Protein AF-M3FHE8-F1 (afdb_monomer)

Nearest PDB structures (foldseek):
  6nhs-assembly1_A  TM=4.311E-01  e=2.323E+00  Nostoc sp. PCC 7120 = FACHB-418
  7t3c-assembly1_C  TM=4.352E-01  e=3.215E+00  Homo sapiens
  4r70-assembly1_A  TM=3.440E-01  e=2.323E+00  Rhodopseudomonas palustris CGA009
  8j07-assembly1_r7  TM=2.981E-01  e=1.911E+00  Homo sapiens

Mean predicted aligned error: 4.88 Å

Solvent-accessible surface area (backbone atoms only — not comparable to full-atom values): 5454 Å² total; per-residue (Å²): 127,53,70,51,79,50,76,48,80,46,80,40,60,60,89,59,96,68,66,61,69,60,52,51,38,52,48,36,63,52,49,47,78,76,52,86,62,93,65,64,39,61,59,51,29,54,50,53,74,75,47,59,67,86,80,42,53,72,35,83,44,71,74,48,92,54,96,57,62,25,27,36,29,43,37,76,50,78,53,98,64,28,37,38,36,37,42,40,36,41,44,48,93

Organism: NCBI:txid1193007

Structure (mmCIF, N/CA/C/O backbone):
data_AF-M3FHE8-F1
#
_entry.id   AF-M3FHE8-F1
#
loop_
_atom_site.group_PDB
_atom_site.id
_atom_site.type_symbol
_atom_site.label_atom_id
_atom_site.label_alt_id
_atom_site.label_comp_id
_atom_site.label_asym_id
_atom_site.label_entity_id
_atom_site.label_seq_id
_atom_site.pdbx_PDB_ins_code
_atom_site.Cartn_x
_atom_site.Cartn_y
_atom_site.Cartn_z
_atom_site.occupancy
_atom_site.B_iso_or_equiv
_atom_site.auth_seq_id
_atom_site.auth_comp_id
_atom_site.auth_asym_id
_atom_site.auth_atom_id
_atom_site.pdbx_PDB_model_num
ATOM 1 N N . MET A 1 1 ? 5.788 -15.812 -20.340 1.00 62.81 1 MET A N 1
ATOM 2 C CA . MET A 1 1 ? 6.279 -14.966 -19.233 1.00 62.81 1 MET A CA 1
ATOM 3 C C . MET A 1 1 ? 5.639 -15.461 -17.944 1.00 62.81 1 MET A C 1
ATOM 5 O O . MET A 1 1 ? 4.416 -15.579 -17.911 1.00 62.81 1 MET A O 1
ATOM 9 N N . ARG A 1 2 ? 6.432 -15.872 -16.947 1.00 64.06 2 ARG A N 1
ATOM 10 C CA . ARG A 1 2 ? 5.901 -16.316 -15.643 1.00 64.06 2 ARG A CA 1
ATOM 11 C C . ARG A 1 2 ? 5.705 -15.074 -14.764 1.00 64.06 2 ARG A C 1
ATOM 13 O O . ARG A 1 2 ? 6.402 -14.087 -14.949 1.00 64.06 2 ARG A O 1
ATOM 20 N N . LYS A 1 3 ? 4.733 -15.087 -13.850 1.00 69.88 3 LYS A N 1
ATOM 21 C CA . LYS A 1 3 ? 4.491 -13.974 -12.915 1.00 69.88 3 LYS A CA 1
ATOM 22 C C . LYS A 1 3 ? 4.460 -14.498 -11.488 1.00 69.88 3 LYS A C 1
ATOM 24 O O . LYS A 1 3 ? 3.808 -15.512 -11.239 1.00 69.88 3 LYS A O 1
ATOM 29 N N . LEU A 1 4 ? 5.144 -13.808 -10.580 1.00 75.88 4 LEU A N 1
ATOM 30 C CA . LEU A 1 4 ? 5.035 -14.030 -9.142 1.00 75.88 4 LEU A CA 1
ATOM 31 C C . LEU A 1 4 ? 3.983 -13.075 -8.569 1.00 75.88 4 LEU A C 1
ATOM 33 O O . LEU A 1 4 ? 3.944 -11.896 -8.931 1.00 75.88 4 LEU A O 1
ATOM 37 N N . PHE A 1 5 ? 3.135 -13.601 -7.687 1.00 77.62 5 PHE A N 1
ATOM 38 C CA . PHE A 1 5 ? 2.105 -12.841 -6.990 1.00 77.62 5 PHE A CA 1
ATOM 39 C C . PHE A 1 5 ? 2.353 -12.916 -5.487 1.00 77.62 5 PHE A C 1
ATOM 41 O O . PHE A 1 5 ? 2.130 -13.963 -4.884 1.00 77.62 5 PHE A O 1
ATOM 48 N N . ASP A 1 6 ? 2.736 -11.790 -4.893 1.00 83.69 6 ASP A N 1
ATOM 49 C CA . ASP A 1 6 ? 2.882 -11.657 -3.443 1.00 83.69 6 ASP A CA 1
ATOM 50 C C . ASP A 1 6 ? 1.723 -10.824 -2.893 1.00 83.69 6 ASP A C 1
ATOM 52 O O . ASP A 1 6 ? 1.359 -9.787 -3.458 1.00 83.69 6 ASP A O 1
ATOM 56 N N . ARG A 1 7 ? 1.125 -11.266 -1.781 1.00 89.44 7 ARG A N 1
ATOM 57 C CA . ARG A 1 7 ? 0.034 -10.544 -1.115 1.00 89.44 7 ARG A CA 1
ATOM 58 C C . ARG A 1 7 ? 0.333 -10.363 0.370 1.00 89.44 7 ARG A C 1
ATOM 60 O O . ARG A 1 7 ? 0.540 -11.337 1.082 1.00 89.44 7 ARG A O 1
ATOM 67 N N . ILE A 1 8 ? 0.298 -9.114 0.832 1.00 90.94 8 ILE A N 1
ATOM 68 C CA . ILE A 1 8 ? 0.435 -8.746 2.248 1.00 90.94 8 ILE A CA 1
ATOM 69 C C . ILE A 1 8 ? -0.900 -8.187 2.740 1.00 90.94 8 ILE A C 1
ATOM 71 O O . ILE A 1 8 ? -1.498 -7.334 2.079 1.00 90.94 8 ILE A O 1
ATOM 75 N N . PHE A 1 9 ? -1.359 -8.652 3.900 1.00 93.38 9 PHE A N 1
ATOM 76 C CA . PHE A 1 9 ? -2.593 -8.190 4.532 1.00 93.38 9 PHE A CA 1
ATOM 77 C C . PHE A 1 9 ? -2.290 -7.311 5.745 1.00 93.38 9 PHE A C 1
ATOM 79 O O . PHE A 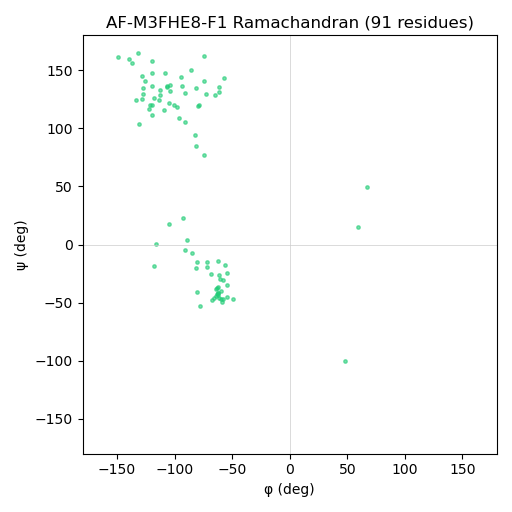1 9 ? -1.449 -7.653 6.572 1.00 93.38 9 PHE A O 1
ATOM 86 N N . PHE A 1 10 ? -3.024 -6.207 5.865 1.00 94.38 10 PHE A N 1
ATOM 87 C CA . PHE A 1 10 ? -3.033 -5.343 7.039 1.00 94.38 10 PHE A CA 1
ATOM 88 C C . PHE A 1 10 ? -4.461 -5.269 7.566 1.00 94.38 10 PHE A C 1
ATOM 90 O O . PHE A 1 10 ? -5.368 -4.840 6.848 1.00 94.38 10 PHE A O 1
ATOM 97 N N . GLU A 1 11 ? -4.666 -5.691 8.809 1.00 94.62 11 GLU A N 1
ATOM 98 C CA . GLU A 1 11 ? -5.975 -5.676 9.454 1.00 94.62 11 GLU A CA 1
ATOM 99 C C . GLU A 1 11 ? -5.986 -4.670 10.597 1.00 94.62 11 GLU A C 1
ATOM 101 O O . GLU A 1 11 ? -5.144 -4.717 11.491 1.00 94.62 11 GLU A O 1
ATOM 106 N N . PHE A 1 12 ? -6.980 -3.787 10.587 1.00 93.81 12 PHE A N 1
ATOM 107 C CA . PHE A 1 12 ? -7.173 -2.790 11.628 1.00 93.81 12 PHE A CA 1
ATOM 108 C C . PHE A 1 12 ? -8.587 -2.885 12.204 1.00 93.81 12 PHE A C 1
ATOM 110 O O . PHE A 1 12 ? -9.539 -3.068 11.440 1.00 93.81 12 PHE A O 1
ATOM 117 N N . PRO A 1 13 ? -8.773 -2.719 13.524 1.00 93.38 13 PRO A N 1
ATOM 118 C CA . PRO A 1 13 ? -10.101 -2.557 14.107 1.00 93.38 13 PRO A CA 1
ATOM 119 C C . PRO A 1 13 ? -10.785 -1.295 13.562 1.00 93.38 13 PRO A C 1
ATOM 121 O O . PRO A 1 13 ? -10.193 -0.213 13.557 1.00 93.38 13 PRO A O 1
ATOM 124 N N . SER A 1 14 ? -12.040 -1.406 13.118 1.00 88.81 14 SER A N 1
ATOM 125 C CA . SER A 1 14 ? -12.785 -0.278 12.531 1.00 88.81 14 SER A CA 1
ATOM 126 C C . SER A 1 14 ? -13.209 0.780 13.557 1.00 88.81 14 SER A C 1
ATOM 128 O O . SER A 1 14 ? -13.564 1.896 13.185 1.00 88.81 14 SER A O 1
ATOM 130 N N . ASN A 1 15 ? -13.159 0.446 14.848 1.00 89.69 15 ASN A N 1
ATOM 131 C CA . ASN A 1 15 ? -13.497 1.334 15.960 1.00 89.69 15 ASN A CA 1
ATOM 132 C C . ASN A 1 15 ? -12.332 2.235 16.414 1.00 89.69 15 ASN A C 1
ATOM 134 O O . ASN A 1 15 ? -12.541 3.123 17.239 1.00 89.69 15 ASN A O 1
ATOM 138 N N . ILE A 1 16 ? -11.118 2.036 15.890 1.00 88.75 16 ILE A N 1
ATOM 139 C CA . ILE A 1 16 ? -9.937 2.832 16.244 1.00 88.75 16 ILE A CA 1
ATOM 140 C C . ILE A 1 16 ? -9.716 3.914 15.190 1.00 88.75 16 ILE A C 1
ATOM 142 O O . ILE A 1 16 ? -9.428 3.598 14.042 1.00 88.75 16 ILE A O 1
ATOM 146 N N . LYS A 1 17 ? -9.777 5.195 15.566 1.00 83.75 17 LYS A N 1
ATOM 147 C CA . LYS A 1 17 ? -9.469 6.305 14.648 1.00 83.75 17 LYS A CA 1
ATOM 148 C C . LYS A 1 17 ? -7.958 6.534 14.556 1.00 83.75 17 LYS A C 1
ATOM 150 O O . LYS A 1 17 ? -7.397 7.282 15.349 1.00 83.75 17 LYS A O 1
ATOM 155 N N . ILE A 1 18 ? -7.318 5.920 13.566 1.00 88.81 18 ILE A N 1
ATOM 156 C CA . ILE A 1 18 ? -5.912 6.154 13.201 1.00 88.81 18 ILE A CA 1
ATOM 157 C C . ILE A 1 18 ? -5.780 6.363 11.692 1.00 88.81 18 ILE A C 1
ATOM 159 O O . ILE A 1 18 ? -6.685 6.044 10.919 1.00 88.81 18 ILE A O 1
ATOM 163 N N . ASN A 1 19 ? -4.632 6.880 11.258 1.00 92.56 19 ASN A N 1
ATOM 164 C CA . ASN A 1 19 ? -4.302 6.945 9.841 1.00 92.56 19 ASN A CA 1
ATOM 165 C C . ASN A 1 19 ? -3.750 5.589 9.372 1.00 92.56 19 ASN A C 1
ATOM 167 O O . ASN A 1 19 ? -2.539 5.379 9.335 1.00 92.56 19 ASN A O 1
ATOM 171 N N . TYR A 1 20 ? -4.651 4.670 9.010 1.00 93.69 20 TYR A N 1
ATOM 172 C CA . TYR A 1 20 ? -4.288 3.322 8.550 1.00 93.69 20 TYR A CA 1
ATOM 173 C C . TYR A 1 20 ? -3.307 3.342 7.377 1.00 93.69 20 TYR A C 1
ATOM 175 O O . TYR A 1 20 ? -2.430 2.491 7.286 1.00 93.69 20 TYR A O 1
ATOM 183 N N . TYR A 1 21 ? -3.431 4.330 6.489 1.00 94.19 21 TYR A N 1
ATOM 184 C CA . TYR A 1 21 ? -2.551 4.472 5.338 1.00 94.19 21 TYR A CA 1
ATOM 185 C C . TYR A 1 21 ? -1.100 4.738 5.755 1.00 94.19 21 TYR A C 1
ATOM 187 O O . TYR A 1 21 ? -0.180 4.083 5.263 1.00 94.19 21 TYR A O 1
ATOM 195 N N . THR A 1 22 ? -0.894 5.635 6.722 1.00 95.44 22 THR A N 1
ATOM 196 C CA . THR A 1 22 ? 0.428 5.872 7.318 1.00 95.44 22 THR A CA 1
ATOM 197 C C . THR A 1 22 ? 0.961 4.624 8.022 1.00 95.44 22 THR A C 1
ATOM 199 O O . THR A 1 22 ? 2.129 4.282 7.841 1.00 95.44 22 THR A O 1
ATOM 202 N N . GLU A 1 23 ? 0.118 3.902 8.764 1.00 95.44 23 GLU A N 1
ATOM 203 C CA . GLU A 1 23 ? 0.531 2.667 9.445 1.00 95.44 23 GLU A CA 1
ATOM 204 C C . GLU A 1 23 ? 0.956 1.561 8.474 1.00 95.44 23 GLU A C 1
ATOM 206 O O . GLU A 1 23 ? 1.942 0.865 8.719 1.00 95.44 23 GLU A O 1
ATOM 211 N N . ILE A 1 24 ? 0.282 1.431 7.330 1.00 95.56 24 ILE A N 1
ATOM 212 C CA . ILE A 1 24 ? 0.690 0.511 6.259 1.00 95.56 24 ILE A CA 1
ATOM 213 C C . ILE A 1 24 ? 2.075 0.888 5.728 1.00 95.56 24 ILE A C 1
ATOM 215 O O . ILE A 1 24 ? 2.937 0.020 5.601 1.00 95.56 24 ILE A O 1
ATOM 219 N N . ILE A 1 25 ? 2.324 2.174 5.458 1.00 95.94 25 ILE A N 1
ATOM 22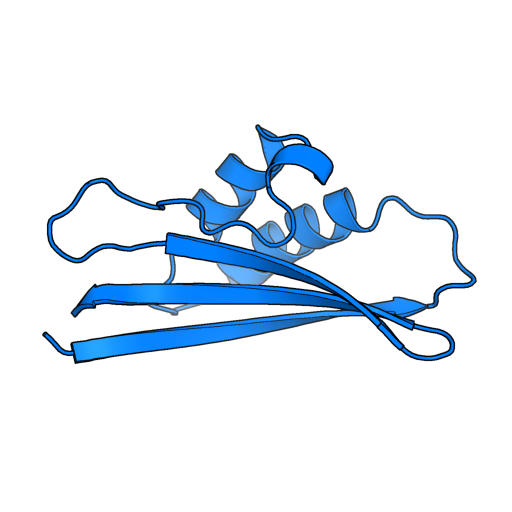0 C CA . ILE A 1 25 ? 3.634 2.651 4.986 1.00 95.94 25 ILE A CA 1
ATOM 221 C C . ILE A 1 25 ? 4.727 2.322 6.010 1.00 95.94 25 ILE A C 1
ATOM 223 O O . ILE A 1 25 ? 5.773 1.784 5.640 1.00 95.94 25 ILE A O 1
ATOM 227 N N . ASN A 1 26 ? 4.482 2.597 7.292 1.00 95.00 26 ASN A N 1
ATOM 228 C CA . ASN A 1 26 ? 5.429 2.306 8.369 1.00 95.00 26 ASN A CA 1
ATOM 229 C C . ASN A 1 26 ? 5.694 0.802 8.505 1.00 95.00 26 ASN A C 1
ATOM 231 O O . ASN A 1 26 ? 6.848 0.387 8.615 1.00 95.00 26 ASN A O 1
ATOM 235 N N . SER A 1 27 ? 4.643 -0.012 8.419 1.00 93.50 27 SER A N 1
ATOM 236 C CA . SER A 1 27 ? 4.734 -1.473 8.474 1.00 93.50 27 SER A CA 1
ATOM 237 C C . SER A 1 27 ? 5.560 -2.027 7.313 1.00 93.50 27 SER A C 1
ATOM 239 O O . SER A 1 27 ? 6.439 -2.857 7.526 1.00 93.50 27 SER A O 1
ATOM 241 N N . LEU A 1 28 ? 5.362 -1.521 6.091 1.00 93.06 28 LEU A N 1
ATOM 242 C CA . LEU A 1 28 ? 6.169 -1.897 4.924 1.00 93.06 28 LEU A CA 1
ATOM 243 C C . LEU A 1 28 ? 7.645 -1.510 5.097 1.00 93.06 28 LEU A C 1
ATOM 245 O O . LEU A 1 28 ? 8.529 -2.307 4.783 1.00 93.06 28 LEU A O 1
ATOM 249 N N . LEU A 1 29 ? 7.920 -0.313 5.631 1.00 91.94 29 LEU A N 1
ATOM 250 C CA . LEU A 1 29 ? 9.281 0.156 5.924 1.00 91.94 29 LEU A CA 1
ATOM 251 C C . LEU A 1 29 ? 9.962 -0.612 7.065 1.00 91.94 29 LEU A C 1
ATOM 253 O O . LEU A 1 29 ? 11.196 -0.650 7.121 1.00 91.94 29 LEU A O 1
ATOM 257 N N . PHE A 1 30 ? 9.183 -1.200 7.969 1.00 90.88 30 PHE A N 1
ATOM 258 C CA . PHE A 1 30 ? 9.678 -2.086 9.011 1.00 90.88 30 PHE A CA 1
ATOM 259 C C . PHE A 1 30 ? 9.971 -3.480 8.448 1.00 90.88 30 PHE A C 1
ATOM 261 O O . PHE A 1 30 ? 11.100 -3.950 8.559 1.00 90.88 30 PHE A O 1
ATOM 268 N N . ILE A 1 31 ? 8.996 -4.099 7.773 1.00 88.00 31 ILE A N 1
ATOM 269 C CA . ILE A 1 31 ? 9.096 -5.466 7.240 1.00 88.00 31 ILE A CA 1
ATOM 270 C C . ILE A 1 31 ? 10.213 -5.581 6.198 1.00 88.00 31 ILE A C 1
ATOM 272 O O . ILE A 1 31 ? 10.930 -6.575 6.211 1.00 88.00 31 ILE A O 1
ATOM 276 N N . GLN A 1 32 ? 10.445 -4.562 5.354 1.00 86.81 32 GLN A N 1
ATOM 277 C CA . GLN A 1 32 ? 11.556 -4.581 4.380 1.00 86.81 32 GLN A CA 1
ATOM 278 C C . GLN A 1 32 ? 12.932 -4.848 5.017 1.00 86.81 32 GLN A C 1
ATOM 280 O O . GLN A 1 32 ? 13.826 -5.306 4.322 1.00 86.81 32 GLN A O 1
ATOM 285 N N . LYS A 1 33 ? 13.124 -4.550 6.313 1.00 84.31 33 LYS A N 1
ATOM 286 C CA . LYS A 1 33 ? 14.405 -4.766 7.007 1.00 84.31 33 LYS A CA 1
ATOM 287 C C . LYS A 1 33 ? 14.692 -6.246 7.252 1.00 84.31 33 LYS A C 1
ATOM 289 O O . LYS A 1 33 ? 15.833 -6.602 7.508 1.00 84.31 33 LYS A O 1
ATOM 294 N N . PHE A 1 34 ? 13.653 -7.070 7.193 1.00 82.06 34 PHE A N 1
ATOM 295 C CA . PHE A 1 34 ? 13.691 -8.503 7.457 1.00 82.06 34 PHE A CA 1
ATOM 296 C C . PHE A 1 34 ? 13.341 -9.324 6.212 1.00 82.06 34 PHE A C 1
ATOM 298 O O . PHE A 1 34 ? 13.266 -10.545 6.292 1.00 82.06 34 PHE A O 1
ATOM 305 N N . ASN A 1 35 ? 13.059 -8.668 5.081 1.00 66.25 35 ASN A N 1
ATOM 30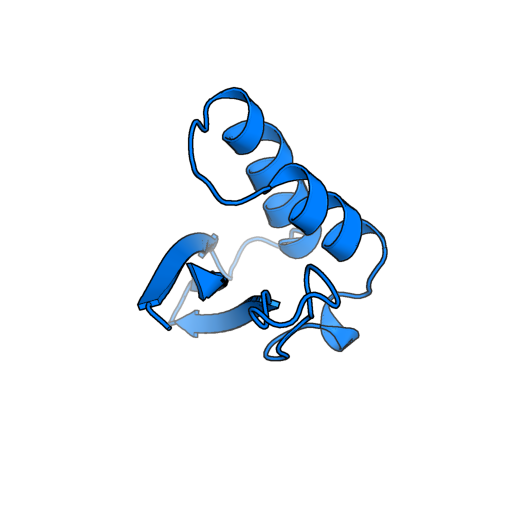6 C CA . ASN A 1 35 ? 12.503 -9.324 3.910 1.00 66.25 35 ASN A CA 1
ATOM 307 C C . ASN A 1 35 ? 13.586 -9.612 2.862 1.00 66.25 35 ASN A C 1
ATOM 309 O O . ASN A 1 35 ? 14.187 -8.681 2.331 1.00 66.25 35 ASN A O 1
ATOM 313 N N . GLU A 1 36 ? 13.765 -10.889 2.524 1.00 64.94 36 GLU A N 1
ATOM 314 C CA . GLU A 1 36 ? 14.550 -11.357 1.368 1.00 64.94 36 GLU A CA 1
ATOM 315 C C . GLU A 1 36 ? 13.696 -11.477 0.088 1.00 64.94 36 GLU A C 1
ATOM 317 O O . GLU A 1 36 ? 14.176 -11.948 -0.942 1.00 64.94 36 GLU A O 1
ATOM 322 N N . SER A 1 37 ? 12.414 -11.080 0.130 1.00 66.19 37 SER A N 1
ATOM 323 C CA . SER A 1 37 ? 11.517 -11.160 -1.030 1.00 66.19 37 SER A CA 1
ATOM 324 C C . SER A 1 37 ? 12.074 -10.400 -2.237 1.00 66.19 37 SER A C 1
ATOM 326 O O . SER A 1 37 ? 12.605 -9.294 -2.129 1.00 66.19 37 SER A O 1
ATOM 328 N N . SER A 1 38 ? 11.833 -10.978 -3.416 1.00 66.44 38 SER A N 1
ATOM 329 C CA . SER A 1 38 ? 12.040 -10.339 -4.720 1.00 66.44 38 SER A CA 1
ATOM 330 C C . SER A 1 38 ? 11.276 -9.013 -4.886 1.00 66.44 38 SER A C 1
ATOM 332 O O . SER A 1 38 ? 11.613 -8.201 -5.749 1.00 66.44 38 SER A O 1
ATOM 334 N N . VAL A 1 39 ? 10.268 -8.754 -4.044 1.00 75.81 39 VAL A N 1
ATOM 335 C CA . VAL A 1 39 ? 9.509 -7.505 -4.033 1.00 75.81 39 VAL A CA 1
ATOM 336 C C . VAL A 1 39 ? 10.270 -6.393 -3.317 1.00 75.81 39 VAL A C 1
ATOM 338 O O . VAL A 1 39 ? 10.481 -6.417 -2.104 1.00 75.81 39 VAL A O 1
ATOM 341 N N . ASN A 1 40 ? 10.555 -5.312 -4.047 1.00 85.00 40 ASN A N 1
ATOM 342 C CA . ASN A 1 40 ? 11.126 -4.094 -3.479 1.00 85.00 40 ASN A CA 1
ATOM 343 C C . ASN A 1 40 ? 10.077 -3.290 -2.679 1.00 85.00 40 ASN A C 1
ATOM 345 O O . ASN A 1 40 ? 9.564 -2.259 -3.128 1.00 85.00 40 ASN A O 1
ATOM 349 N N . LEU A 1 41 ? 9.772 -3.756 -1.462 1.00 88.62 41 LEU A N 1
ATOM 350 C CA . LEU A 1 41 ? 8.840 -3.096 -0.539 1.00 88.62 41 LEU A CA 1
ATOM 351 C C . LEU A 1 41 ? 9.265 -1.656 -0.210 1.00 88.62 41 LEU A C 1
ATOM 353 O O . LEU A 1 41 ? 8.403 -0.800 -0.018 1.00 88.62 41 LEU A O 1
ATOM 357 N N . SER A 1 42 ? 10.571 -1.360 -0.212 1.00 89.12 42 SER A N 1
ATOM 358 C CA . SER A 1 42 ? 11.098 0.002 -0.032 1.00 89.12 42 SER A CA 1
ATOM 359 C C . SER A 1 42 ? 10.554 0.963 -1.080 1.00 89.12 4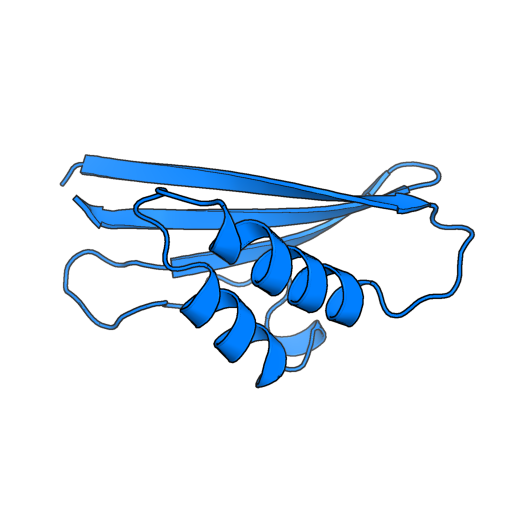2 SER A C 1
ATOM 361 O O . SER A 1 42 ? 10.105 2.072 -0.776 1.00 89.12 42 SER A O 1
ATOM 363 N N . LYS A 1 43 ? 10.591 0.527 -2.341 1.00 90.62 43 LYS A N 1
ATOM 364 C CA . LYS A 1 43 ? 10.117 1.300 -3.483 1.00 90.62 43 LYS A CA 1
ATOM 365 C C . LYS A 1 43 ? 8.610 1.507 -3.403 1.00 90.62 43 LYS A C 1
ATOM 367 O O . LYS A 1 43 ? 8.169 2.647 -3.528 1.00 90.62 43 LYS A O 1
ATOM 372 N N . ILE A 1 44 ? 7.847 0.454 -3.100 1.00 92.81 44 ILE A N 1
ATOM 373 C CA . ILE A 1 44 ? 6.392 0.551 -2.911 1.00 92.81 44 ILE A CA 1
ATOM 374 C C . ILE A 1 44 ? 6.064 1.538 -1.782 1.00 92.81 44 ILE A C 1
ATOM 376 O O . ILE A 1 44 ? 5.30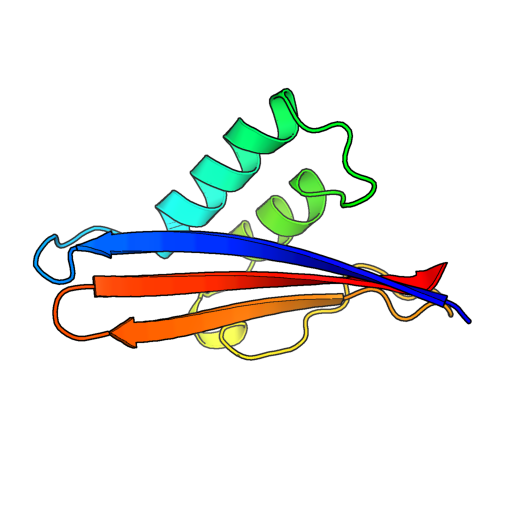6 2.478 -2.001 1.00 92.81 44 ILE A O 1
ATOM 380 N N . ALA A 1 45 ? 6.693 1.418 -0.610 1.00 93.75 45 ALA A N 1
ATOM 381 C CA . ALA A 1 45 ? 6.455 2.323 0.516 1.00 93.75 45 ALA A CA 1
ATOM 382 C C . ALA A 1 45 ? 6.769 3.793 0.175 1.00 93.75 45 ALA A C 1
ATOM 384 O O . ALA A 1 45 ? 6.015 4.695 0.542 1.00 93.75 45 ALA A O 1
ATOM 385 N N . LYS A 1 46 ? 7.850 4.052 -0.577 1.00 93.69 46 LYS A N 1
ATOM 386 C CA . LYS A 1 46 ? 8.180 5.400 -1.075 1.00 93.69 46 LYS A CA 1
ATOM 387 C C . LYS A 1 46 ? 7.127 5.937 -2.044 1.00 93.69 46 LYS A C 1
ATOM 389 O O . LYS A 1 46 ? 6.844 7.131 -2.002 1.00 93.69 46 LYS A O 1
ATOM 394 N N . MET A 1 47 ? 6.571 5.090 -2.909 1.00 94.56 47 MET A N 1
ATOM 395 C CA . MET A 1 47 ? 5.497 5.478 -3.829 1.00 94.56 47 MET A CA 1
ATOM 396 C C . MET A 1 47 ? 4.213 5.798 -3.065 1.00 94.56 47 MET A C 1
ATOM 398 O O . MET A 1 47 ? 3.666 6.878 -3.254 1.00 94.56 47 MET A O 1
ATOM 402 N N . LEU A 1 48 ? 3.809 4.938 -2.124 1.00 95.31 48 LEU A N 1
ATOM 403 C CA . LEU A 1 48 ? 2.670 5.193 -1.239 1.00 95.31 48 LEU A CA 1
ATOM 404 C C . LEU A 1 48 ? 2.827 6.531 -0.496 1.00 95.31 48 LEU A C 1
ATOM 406 O O . LEU A 1 48 ? 1.917 7.354 -0.495 1.00 95.31 48 LEU A O 1
ATOM 410 N N . LYS A 1 49 ? 4.010 6.817 0.059 1.00 95.50 49 LYS A N 1
ATOM 411 C CA . LYS A 1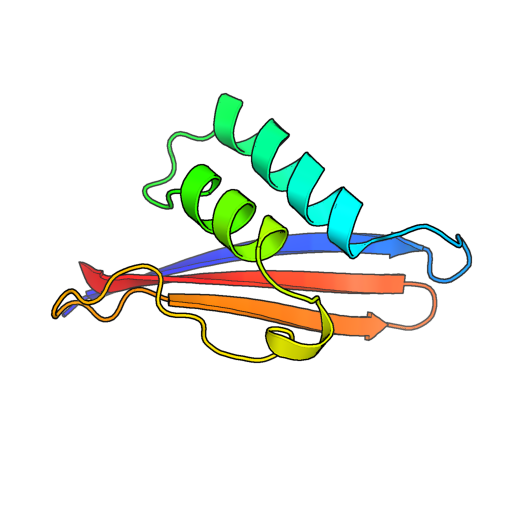 49 ? 4.282 8.085 0.759 1.00 95.50 49 LYS A CA 1
ATOM 412 C C . LYS A 1 49 ? 4.138 9.331 -0.132 1.00 95.50 49 LYS A C 1
ATOM 414 O O . LYS A 1 49 ? 3.886 10.414 0.385 1.00 95.50 49 LYS A O 1
ATOM 419 N N . LYS A 1 50 ? 4.322 9.198 -1.450 1.00 94.94 50 LYS A N 1
ATOM 420 C CA . LYS A 1 50 ? 4.202 10.293 -2.430 1.00 94.94 50 LYS A CA 1
ATOM 421 C C . LYS A 1 50 ? 2.796 10.435 -3.019 1.00 94.94 50 LYS A C 1
ATOM 423 O O . LYS A 1 50 ? 2.569 11.353 -3.802 1.00 94.94 50 LYS A O 1
ATOM 428 N N . SER A 1 51 ? 1.875 9.538 -2.685 1.00 93.44 51 SER A N 1
ATOM 429 C CA . SER A 1 51 ? 0.528 9.498 -3.252 1.00 93.44 51 SER A CA 1
ATOM 430 C C . SER A 1 51 ? -0.532 9.672 -2.170 1.00 93.44 51 SER A C 1
ATOM 432 O O . SER A 1 51 ? -0.365 9.197 -1.047 1.00 93.44 51 SER A O 1
ATOM 434 N N . ASN A 1 52 ? -1.661 10.297 -2.510 1.00 93.44 52 ASN A N 1
ATOM 435 C CA . ASN A 1 52 ? -2.821 10.274 -1.622 1.00 93.44 52 ASN A CA 1
ATOM 436 C C . ASN A 1 52 ? -3.480 8.894 -1.681 1.00 93.44 52 ASN A C 1
ATOM 438 O O . ASN A 1 52 ? -3.645 8.335 -2.765 1.00 93.44 52 ASN A O 1
ATOM 442 N N . GLU A 1 53 ? -3.942 8.381 -0.536 1.00 92.81 53 GLU A N 1
ATOM 443 C CA . GLU A 1 53 ? -4.633 7.083 -0.447 1.00 92.81 53 GLU A CA 1
ATOM 444 C C . GLU A 1 53 ? -5.760 6.962 -1.488 1.00 92.81 53 GLU A C 1
ATOM 446 O O . GLU A 1 53 ? -5.847 5.970 -2.210 1.00 92.81 53 GLU A O 1
ATOM 451 N N . ARG A 1 54 ? -6.593 8.004 -1.610 1.00 92.12 54 ARG A N 1
ATOM 452 C CA . ARG A 1 54 ? -7.741 8.042 -2.535 1.00 92.12 54 ARG A CA 1
ATOM 453 C C . ARG A 1 54 ? -7.340 7.885 -4.001 1.00 92.12 54 ARG A C 1
ATOM 455 O O . ARG A 1 54 ? -8.117 7.348 -4.787 1.00 92.12 54 ARG A O 1
ATOM 462 N N . ASP A 1 55 ? -6.142 8.333 -4.361 1.00 91.50 55 ASP A N 1
ATOM 463 C CA . ASP A 1 55 ? -5.686 8.353 -5.748 1.00 91.50 55 ASP A CA 1
ATOM 464 C C . ASP A 1 55 ? -5.164 6.996 -6.204 1.00 91.50 55 ASP A C 1
ATOM 466 O O . ASP A 1 55 ? -5.132 6.745 -7.408 1.00 91.50 55 ASP A O 1
ATOM 470 N N . ILE A 1 56 ? -4.793 6.119 -5.271 1.00 93.62 56 ILE A N 1
ATOM 471 C CA . ILE A 1 56 ? -4.149 4.838 -5.578 1.00 93.62 56 ILE A CA 1
ATOM 472 C C . ILE A 1 56 ? -4.957 3.620 -5.139 1.00 93.62 56 ILE A C 1
ATOM 474 O O . ILE A 1 56 ? -4.706 2.516 -5.623 1.00 93.62 56 ILE A O 1
ATOM 478 N N . ILE A 1 57 ? -5.914 3.793 -4.223 1.00 94.00 57 ILE A N 1
ATOM 479 C CA . ILE A 1 57 ? -6.668 2.666 -3.689 1.00 94.00 57 ILE A CA 1
ATOM 480 C C . ILE A 1 57 ? -7.441 1.963 -4.806 1.00 94.00 57 ILE A C 1
ATOM 482 O O . ILE A 1 57 ? -8.059 2.594 -5.662 1.00 94.00 57 ILE A O 1
ATOM 486 N N . ASN A 1 58 ? -7.386 0.634 -4.803 1.00 93.94 58 ASN A N 1
ATOM 487 C CA . ASN A 1 58 ? -7.973 -0.243 -5.810 1.00 93.94 58 ASN A CA 1
ATOM 488 C C . ASN A 1 58 ? -7.456 -0.018 -7.247 1.00 93.94 58 ASN A C 1
ATOM 490 O O . ASN A 1 58 ? -8.048 -0.574 -8.177 1.00 93.94 58 ASN A O 1
ATOM 494 N N . LYS A 1 59 ? -6.339 0.695 -7.450 1.00 94.44 59 LYS A N 1
ATOM 495 C CA . LYS A 1 59 ? -5.700 0.891 -8.764 1.00 94.44 59 LYS A CA 1
ATOM 496 C C . LYS A 1 59 ? -4.394 0.109 -8.890 1.00 94.44 59 LYS A C 1
ATOM 498 O O . LYS A 1 59 ? -3.671 -0.065 -7.913 1.00 94.44 59 LYS A O 1
ATOM 503 N N . ASN A 1 60 ? -4.090 -0.332 -10.109 1.00 92.69 60 ASN A N 1
ATOM 504 C CA . ASN A 1 60 ? -2.789 -0.909 -10.437 1.00 92.69 60 ASN A CA 1
ATOM 505 C C . ASN A 1 60 ? -1.787 0.228 -10.640 1.00 92.69 60 ASN A C 1
ATOM 507 O O . ASN A 1 60 ? -1.971 1.064 -11.523 1.00 92.69 60 ASN A O 1
ATOM 511 N N . ILE A 1 61 ? -0.744 0.254 -9.820 1.00 93.00 61 ILE A N 1
ATOM 512 C CA . ILE A 1 61 ? 0.309 1.259 -9.852 1.00 93.00 61 ILE A CA 1
ATOM 513 C C . ILE A 1 61 ? 1.592 0.599 -10.369 1.00 93.00 61 ILE A C 1
ATOM 515 O O . ILE A 1 61 ? 2.109 -0.302 -9.701 1.00 93.00 61 ILE A O 1
ATOM 519 N N . PRO A 1 62 ? 2.115 1.011 -11.537 1.00 90.69 62 PRO A N 1
ATOM 520 C CA . PRO A 1 62 ? 3.314 0.410 -12.109 1.00 90.69 62 PRO A CA 1
ATOM 521 C C . PRO A 1 62 ? 4.526 0.679 -11.214 1.00 90.69 62 PRO A C 1
ATOM 523 O O . PRO A 1 62 ? 4.791 1.820 -10.839 1.00 90.69 62 PRO A O 1
ATOM 526 N N . ILE A 1 63 ? 5.270 -0.372 -10.870 1.00 87.81 63 ILE A N 1
ATOM 527 C CA . ILE A 1 63 ? 6.511 -0.272 -10.092 1.00 87.81 63 ILE A CA 1
ATOM 528 C C . ILE A 1 63 ? 7.654 0.136 -11.018 1.00 87.81 63 ILE A C 1
ATOM 530 O O . ILE A 1 63 ? 8.501 0.951 -10.648 1.00 87.81 63 ILE A O 1
ATOM 534 N N . SER A 1 64 ? 7.702 -0.418 -12.223 1.00 80.94 64 SER A N 1
ATOM 535 C CA . SER A 1 64 ? 8.692 -0.102 -13.246 1.00 80.94 64 SER A CA 1
ATOM 536 C C . SER A 1 64 ? 8.022 -0.046 -14.619 1.00 80.94 64 SER A C 1
ATOM 538 O O . SER A 1 64 ? 6.937 -0.584 -14.818 1.00 80.94 64 SER A O 1
ATOM 540 N N . ASN A 1 65 ? 8.674 0.633 -15.563 1.00 70.62 65 ASN A N 1
ATOM 541 C CA . ASN A 1 65 ? 8.227 0.703 -16.957 1.00 70.62 65 ASN A CA 1
ATOM 542 C C . ASN A 1 65 ? 8.883 -0.397 -17.810 1.00 70.62 65 ASN A C 1
ATOM 544 O O . ASN A 1 65 ? 9.053 -0.214 -19.013 1.00 70.62 65 ASN A O 1
ATOM 548 N N . ASN A 1 66 ? 9.340 -1.489 -17.190 1.00 70.88 66 ASN A N 1
ATOM 549 C CA . ASN A 1 66 ? 9.959 -2.581 -17.928 1.00 70.88 66 ASN A CA 1
ATOM 550 C C . ASN A 1 66 ? 8.898 -3.404 -18.680 1.00 70.88 66 ASN A C 1
ATOM 552 O O . ASN A 1 66 ? 7.703 -3.359 -18.383 1.00 70.88 66 ASN A O 1
ATOM 556 N N . GLU A 1 67 ? 9.352 -4.174 -19.663 1.00 67.69 67 GLU A N 1
ATOM 557 C CA . GLU A 1 67 ? 8.508 -5.041 -20.498 1.00 67.69 67 GLU A CA 1
ATOM 558 C C . GLU A 1 67 ? 7.782 -6.150 -19.713 1.00 67.69 67 GLU A C 1
ATOM 560 O O . GLU A 1 67 ? 6.824 -6.746 -20.202 1.00 67.69 67 GLU A O 1
ATOM 565 N N . PHE A 1 68 ? 8.205 -6.395 -18.471 1.00 73.94 68 PHE A N 1
ATOM 566 C CA . PHE A 1 68 ? 7.668 -7.424 -17.586 1.00 73.94 68 PHE A CA 1
ATOM 567 C C . PHE A 1 68 ? 6.360 -7.005 -16.892 1.00 73.94 68 PHE A C 1
ATOM 569 O O . PHE A 1 68 ? 5.619 -7.859 -16.394 1.00 73.94 68 PHE A O 1
ATOM 576 N N . GLY A 1 69 ? 6.033 -5.706 -16.905 1.00 79.19 69 GLY A N 1
ATOM 577 C CA . GLY A 1 69 ? 4.755 -5.183 -16.420 1.00 79.19 69 GLY A CA 1
ATOM 578 C C . GLY A 1 69 ? 4.581 -5.329 -14.908 1.00 79.19 69 GLY A C 1
ATOM 579 O O . GLY A 1 69 ? 3.554 -5.839 -14.453 1.00 79.19 69 GLY A O 1
ATOM 580 N N . GLU A 1 70 ? 5.585 -4.906 -14.137 1.00 89.00 70 GLU A N 1
ATOM 581 C CA . GLU A 1 70 ? 5.553 -4.926 -12.673 1.00 89.00 70 GLU A CA 1
ATOM 582 C C . GLU A 1 70 ? 4.616 -3.854 -12.114 1.00 89.00 70 GLU A C 1
ATOM 584 O O . GLU A 1 70 ? 4.742 -2.667 -12.427 1.00 89.00 70 GLU A O 1
ATOM 589 N N . TYR A 1 71 ? 3.713 -4.238 -11.216 1.00 91.62 71 TYR A N 1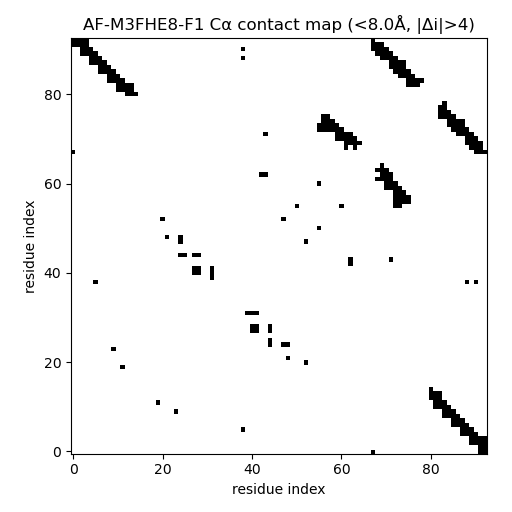
ATOM 590 C CA . TYR A 1 71 ? 2.817 -3.297 -10.550 1.00 91.62 71 TYR A CA 1
ATOM 591 C C . TYR A 1 71 ? 2.453 -3.758 -9.142 1.00 91.62 71 TYR A C 1
ATOM 593 O O . TYR A 1 71 ? 2.562 -4.936 -8.801 1.00 91.62 71 TYR A O 1
ATOM 601 N N . PHE A 1 72 ? 1.969 -2.826 -8.326 1.00 93.75 72 PHE A N 1
ATOM 602 C CA . PHE A 1 72 ? 1.270 -3.147 -7.088 1.00 93.75 72 PHE A CA 1
ATOM 603 C C . PHE A 1 72 ? -0.156 -2.607 -7.108 1.00 93.75 72 PHE A C 1
ATOM 605 O O . PHE A 1 72 ? -0.475 -1.665 -7.830 1.00 93.75 72 PHE A O 1
ATOM 612 N N . ARG A 1 73 ? -1.023 -3.192 -6.288 1.00 95.06 73 ARG A N 1
ATOM 613 C CA . ARG A 1 73 ? -2.376 -2.708 -6.028 1.00 95.06 73 ARG A CA 1
ATOM 614 C C . ARG A 1 73 ? -2.617 -2.734 -4.531 1.00 95.06 73 ARG A C 1
ATOM 616 O O . ARG A 1 73 ? -2.480 -3.782 -3.905 1.00 95.06 73 ARG A O 1
ATOM 623 N N . LEU A 1 74 ? -2.983 -1.587 -3.968 1.00 96.56 74 LEU A N 1
ATOM 624 C CA . LEU A 1 74 ? -3.440 -1.499 -2.586 1.00 96.56 74 LEU A CA 1
ATOM 625 C C . LEU A 1 74 ? -4.967 -1.529 -2.581 1.00 96.56 74 LEU A C 1
ATOM 627 O O . LEU A 1 74 ? -5.612 -0.576 -3.011 1.00 96.56 74 LEU A O 1
ATOM 631 N N . GLU A 1 75 ? -5.546 -2.631 -2.127 1.00 96.44 75 GLU A N 1
ATOM 632 C CA . GLU A 1 75 ? -6.993 -2.799 -2.004 1.00 96.44 75 GLU A CA 1
ATOM 633 C C . GLU A 1 75 ? -7.441 -2.439 -0.590 1.00 96.44 75 GLU A C 1
ATOM 635 O O . GLU A 1 75 ? -6.726 -2.722 0.370 1.00 96.44 75 GLU A O 1
ATOM 640 N N . LYS A 1 76 ? -8.628 -1.842 -0.453 1.00 95.25 76 LYS A N 1
ATOM 641 C CA . LYS A 1 76 ? -9.254 -1.550 0.846 1.00 95.25 76 LYS A CA 1
ATOM 642 C C . LYS A 1 76 ? -10.660 -2.114 0.866 1.00 95.25 76 LYS A C 1
ATOM 644 O O . LYS A 1 76 ? -11.457 -1.818 -0.023 1.00 95.25 76 LYS A O 1
ATOM 649 N N . ARG A 1 77 ? -10.976 -2.873 1.912 1.00 94.31 77 ARG A N 1
ATOM 650 C CA . ARG A 1 77 ? -12.328 -3.366 2.185 1.00 94.31 77 ARG A CA 1
ATOM 651 C C . ARG A 1 77 ? -12.673 -3.226 3.662 1.00 94.31 77 ARG A C 1
ATOM 653 O O . ARG A 1 77 ? -11.790 -3.199 4.517 1.00 94.31 77 ARG A O 1
ATOM 660 N N . MET A 1 78 ? -13.966 -3.165 3.947 1.00 92.25 78 MET A N 1
ATOM 661 C CA . MET A 1 78 ? -14.503 -3.260 5.300 1.00 92.25 78 MET A CA 1
ATOM 662 C C . MET A 1 78 ? -15.096 -4.657 5.483 1.00 92.25 78 MET A C 1
ATOM 664 O O . MET A 1 78 ? -15.823 -5.132 4.614 1.00 92.25 78 MET A O 1
ATOM 668 N N . ASP A 1 79 ? -14.763 -5.311 6.590 1.00 92.25 79 ASP A N 1
ATOM 669 C CA . ASP A 1 79 ? -15.305 -6.613 6.974 1.00 92.25 79 ASP A CA 1
ATOM 670 C C . ASP A 1 79 ? -15.773 -6.550 8.427 1.00 92.25 79 ASP A C 1
ATOM 672 O O . ASP A 1 79 ? -14.960 -6.537 9.353 1.00 92.25 79 ASP A O 1
ATOM 676 N N . LYS A 1 80 ? -17.095 -6.467 8.623 1.00 89.69 80 LYS A N 1
ATOM 677 C CA . LYS A 1 80 ? -17.749 -6.296 9.929 1.00 89.69 80 LYS A CA 1
ATOM 678 C C . LYS A 1 80 ? -17.102 -5.163 10.744 1.00 89.69 80 LYS A C 1
ATOM 680 O O . LYS A 1 80 ? -17.337 -3.989 10.475 1.00 89.69 80 LYS A O 1
ATOM 685 N N . ASN A 1 81 ? -16.243 -5.527 11.697 1.00 91.88 81 ASN A N 1
ATOM 686 C CA . ASN A 1 81 ? -15.571 -4.630 12.639 1.00 91.88 81 ASN A CA 1
ATOM 687 C C . ASN A 1 81 ? -14.091 -4.397 12.292 1.00 91.88 81 ASN A C 1
ATOM 689 O O . ASN A 1 81 ? -13.303 -3.991 13.147 1.00 91.88 81 ASN A O 1
ATOM 693 N N . LYS A 1 82 ? -13.687 -4.698 11.057 1.00 94.00 82 LYS A N 1
ATOM 694 C CA . LYS A 1 82 ? -12.312 -4.574 10.582 1.00 94.00 82 LYS A CA 1
ATOM 695 C C . LYS A 1 82 ? -12.244 -3.773 9.291 1.00 94.00 82 LYS A C 1
ATOM 697 O O . LYS A 1 82 ? -13.103 -3.878 8.417 1.00 94.00 82 LYS A O 1
ATOM 702 N N . ILE A 1 83 ? -11.175 -3.003 9.157 1.00 93.81 83 ILE A N 1
ATOM 703 C CA . ILE A 1 83 ? -10.731 -2.425 7.895 1.00 93.81 83 ILE A CA 1
ATOM 704 C C . ILE A 1 83 ? -9.519 -3.236 7.458 1.00 93.81 83 ILE A C 1
ATOM 706 O O . ILE A 1 83 ? -8.539 -3.349 8.192 1.00 93.81 83 ILE A O 1
ATOM 710 N N . ILE A 1 84 ? -9.608 -3.825 6.271 1.00 95.00 84 ILE A N 1
ATOM 711 C CA . ILE A 1 84 ? -8.575 -4.695 5.720 1.00 95.00 84 ILE A CA 1
ATOM 712 C C . ILE A 1 84 ? -7.978 -4.000 4.507 1.00 95.00 84 ILE A C 1
ATOM 714 O O . ILE A 1 84 ? -8.695 -3.676 3.555 1.00 95.00 84 ILE A O 1
ATOM 718 N N . TYR A 1 85 ? -6.661 -3.831 4.528 1.00 96.25 85 TYR A N 1
ATOM 719 C CA . TYR A 1 85 ? -5.887 -3.467 3.355 1.00 96.25 85 TYR A CA 1
ATOM 720 C C . TYR A 1 85 ? -5.134 -4.683 2.830 1.00 96.25 85 TYR A C 1
ATOM 722 O O . TYR A 1 85 ? -4.579 -5.464 3.599 1.00 96.25 85 TYR A O 1
ATOM 730 N N . SER A 1 86 ? -5.123 -4.860 1.514 1.00 95.19 86 SER A N 1
ATOM 731 C CA . SER A 1 86 ? -4.356 -5.915 0.848 1.00 95.19 86 SER A CA 1
ATOM 732 C C . SER A 1 86 ? -3.406 -5.282 -0.154 1.00 95.19 86 SER A C 1
ATOM 734 O O . SER A 1 86 ? -3.857 -4.656 -1.110 1.00 95.19 86 SER A O 1
ATOM 736 N N . LEU A 1 87 ? -2.103 -5.440 0.054 1.00 94.88 87 LEU A N 1
ATOM 737 C CA . LEU A 1 87 ? -1.097 -5.069 -0.932 1.00 94.88 87 LEU A CA 1
ATOM 738 C C . LEU A 1 87 ? -0.819 -6.287 -1.811 1.00 94.88 87 LEU A C 1
ATOM 740 O O . LEU A 1 87 ? -0.164 -7.228 -1.371 1.00 94.88 87 LEU A O 1
ATOM 744 N N . LEU A 1 88 ? -1.331 -6.266 -3.037 1.00 93.25 88 LEU A N 1
ATOM 745 C CA . LEU A 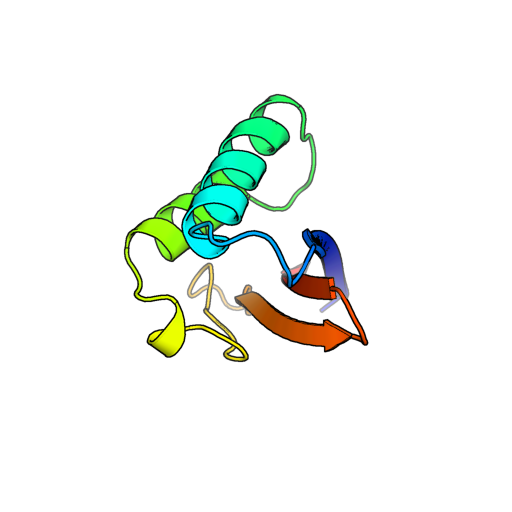1 88 ? -0.997 -7.231 -4.077 1.00 93.25 88 LEU A CA 1
ATOM 746 C C . LEU A 1 88 ? 0.181 -6.694 -4.885 1.00 93.25 88 LEU A C 1
ATOM 748 O O . LEU A 1 88 ? 0.121 -5.565 -5.366 1.00 93.25 88 LEU A O 1
ATOM 752 N N . THR A 1 89 ? 1.205 -7.511 -5.087 1.00 90.62 89 THR A N 1
ATOM 753 C CA . THR A 1 89 ? 2.329 -7.194 -5.968 1.00 90.62 89 THR A CA 1
ATOM 754 C C . THR A 1 89 ? 2.414 -8.222 -7.080 1.00 90.62 89 THR A C 1
ATOM 756 O O . THR A 1 89 ? 2.272 -9.419 -6.835 1.00 90.62 89 THR A O 1
ATOM 759 N N . VAL A 1 90 ? 2.645 -7.745 -8.299 1.00 88.19 90 VAL A N 1
ATOM 760 C CA . VAL A 1 90 ? 2.867 -8.568 -9.483 1.00 88.19 90 VAL A CA 1
ATOM 761 C C . VAL A 1 90 ? 4.248 -8.257 -10.027 1.00 88.19 90 VAL A C 1
ATOM 763 O O . VAL A 1 90 ? 4.524 -7.113 -10.387 1.00 88.19 90 VAL A O 1
ATOM 766 N N . ILE A 1 91 ? 5.094 -9.283 -10.091 1.00 82.81 91 ILE A N 1
ATOM 767 C CA . ILE A 1 91 ? 6.440 -9.207 -10.663 1.00 82.81 91 ILE A CA 1
ATOM 768 C C . ILE A 1 91 ? 6.503 -10.154 -11.855 1.00 82.81 91 ILE A C 1
ATOM 770 O O . ILE A 1 91 ? 6.137 -11.327 -11.734 1.00 82.81 91 ILE A O 1
ATOM 774 N N . GLY A 1 92 ? 6.913 -9.645 -13.016 1.00 71.88 92 GLY A N 1
ATOM 775 C CA . GLY A 1 92 ? 7.191 -10.493 -14.173 1.00 71.88 92 GLY A CA 1
ATOM 776 C C . GLY A 1 92 ? 8.585 -11.110 -14.059 1.00 71.88 92 GLY A C 1
ATOM 777 O O . GLY A 1 92 ? 9.529 -10.427 -13.673 1.00 71.88 92 GLY A O 1
ATOM 778 N N . LEU A 1 93 ? 8.670 -12.410 -14.349 1.00 64.44 93 LEU A N 1
A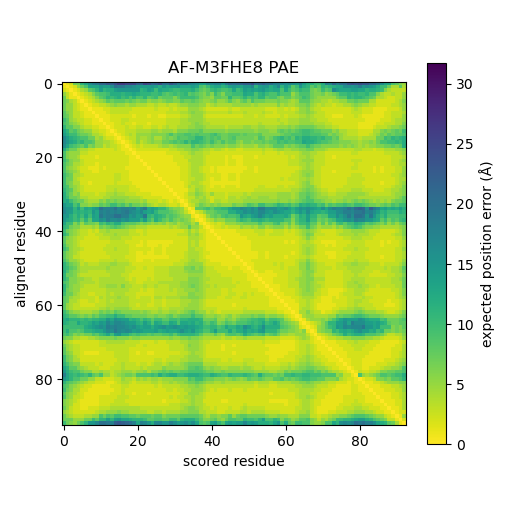TOM 779 C CA . LEU A 1 93 ? 9.887 -13.225 -14.368 1.00 64.44 93 LEU A CA 1
ATOM 780 C C . LEU A 1 93 ? 10.298 -13.543 -15.807 1.00 64.44 93 LEU A C 1
ATOM 782 O O . LEU A 1 93 ? 9.390 -13.874 -16.622 1.00 64.44 93 LEU A O 1
#

Foldseek 3Di:
DDKDKDKDKDKDFQPDDDDVLVVVLVVLVVVCVVDPDPDPSVLVSVVSVVDDCVVQEQHWAFSDPDPQGWTWHWYWDDDPRMIMIMIMTMGGD

Sequence (93 aa):
MRKLFDRIFFEFPSNIKINYYTEIINSLLFIQKFNESSVNLSKIAKMLKKSNERDIINKNIPISNNEFGEYFRLEKRMDKNKIIYSLLTVIGL

Secondary structure (DSSP, 8-state):
--EEEEEEEEEEETTS-S-HHHHHHHHHHHHTTT---SS-HHHHHHHHHTS-HHHHBTSEEES--STT--EEEEEEEEETTEEEEEEEEEEE-

Radius of gyration: 13.46 Å; Cα contacts (8 Å, |Δi|>4): 144; chains: 1; bounding box: 32×27×37 Å

pLDDT: mean 87.86, std 9.34, range [62.81, 96.56]